Protein AF-A0A4V1SKI0-F1 (afdb_monomer)

Foldseek 3Di:
DWDWDDDPFWIWIDDPNDTDDIDTQVVQADPPPPRDRPSPDDDDDDDDDDDDDDVNHDCPPPDDDDDDDDPDDDDDDDD

pLDDT: mean 95.44, std 2.94, range [86.44, 98.75]

Radius of gyration: 16.75 Å; Cα contacts (8 Å, |Δi|>4): 70; chains: 1; bounding box: 41×27×44 Å

Structure (mmCIF, N/CA/C/O backbone):
data_AF-A0A4V1SKI0-F1
#
_entry.id   AF-A0A4V1SKI0-F1
#
loop_
_atom_site.group_PDB
_atom_site.id
_atom_site.type_symbol
_atom_site.label_atom_id
_atom_site.label_alt_id
_atom_site.label_comp_id
_atom_site.label_asym_id
_atom_site.label_entity_id
_atom_site.label_seq_id
_atom_site.pdbx_PDB_ins_code
_atom_site.Cartn_x
_atom_site.Cartn_y
_atom_site.Cartn_z
_atom_site.occupancy
_atom_site.B_iso_or_equiv
_atom_site.auth_seq_id
_atom_site.auth_comp_id
_atom_site.auth_asym_id
_atom_site.auth_atom_id
_atom_site.pdbx_PDB_model_num
ATOM 1 N N . VAL A 1 1 ? -6.666 -10.228 -6.491 1.00 96.56 1 VAL A N 1
ATOM 2 C CA . VAL A 1 1 ? -7.428 -9.162 -5.799 1.00 96.56 1 VAL A CA 1
ATOM 3 C C . VAL A 1 1 ? -6.696 -8.775 -4.532 1.00 96.56 1 VAL A C 1
ATOM 5 O O . VAL A 1 1 ? -6.515 -9.617 -3.663 1.00 96.56 1 VAL A O 1
ATOM 8 N N . TRP A 1 2 ? -6.274 -7.517 -4.430 1.00 98.38 2 TRP A N 1
ATOM 9 C CA . TRP A 1 2 ? -5.744 -6.965 -3.183 1.00 98.38 2 TRP A CA 1
ATOM 10 C C . TRP A 1 2 ? -6.900 -6.482 -2.306 1.00 98.38 2 TRP A C 1
ATOM 12 O O . TRP A 1 2 ? -7.809 -5.813 -2.803 1.00 98.38 2 TRP A O 1
ATOM 22 N N . ARG A 1 3 ? -6.879 -6.823 -1.015 1.00 98.25 3 ARG A N 1
ATOM 23 C CA . ARG A 1 3 ? -7.875 -6.368 -0.033 1.00 98.25 3 ARG A CA 1
ATOM 24 C C . ARG A 1 3 ? -7.190 -5.960 1.265 1.00 98.25 3 ARG A C 1
ATOM 26 O O . ARG A 1 3 ? -6.286 -6.643 1.735 1.00 98.25 3 ARG A O 1
ATOM 33 N N . MET A 1 4 ? -7.673 -4.876 1.858 1.00 98.19 4 MET A N 1
ATOM 34 C CA . MET A 1 4 ? -7.372 -4.498 3.232 1.00 98.19 4 MET A CA 1
ATOM 35 C C . MET A 1 4 ? -8.662 -4.574 4.043 1.00 98.19 4 MET A C 1
ATOM 37 O O . MET A 1 4 ? -9.609 -3.847 3.746 1.00 98.19 4 MET A O 1
ATOM 41 N N . ASP A 1 5 ? -8.675 -5.419 5.070 1.00 98.12 5 ASP A N 1
ATOM 42 C CA . ASP A 1 5 ? -9.703 -5.379 6.105 1.00 98.12 5 ASP A CA 1
ATOM 43 C C . ASP A 1 5 ? -9.153 -4.543 7.259 1.00 98.12 5 ASP A C 1
ATOM 45 O O . ASP A 1 5 ? -8.162 -4.915 7.889 1.00 98.12 5 ASP A O 1
ATOM 49 N N . TRP A 1 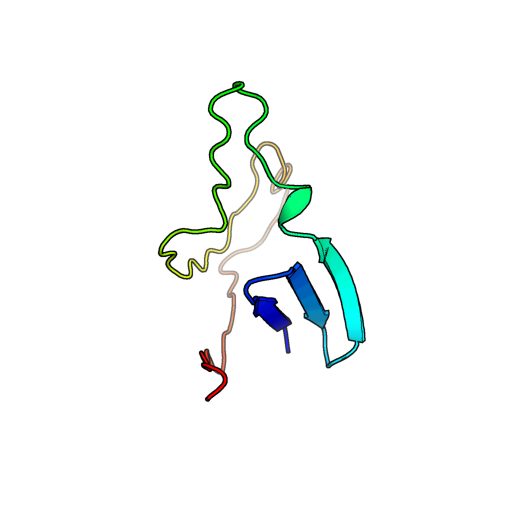6 ? -9.772 -3.392 7.501 1.00 97.75 6 TRP A N 1
ATOM 50 C CA . TRP A 1 6 ? -9.370 -2.457 8.545 1.00 97.75 6 TRP A CA 1
ATOM 51 C C . TRP A 1 6 ? -10.568 -2.141 9.440 1.00 97.75 6 TRP A C 1
ATOM 53 O O . TRP A 1 6 ? -11.598 -1.656 8.968 1.00 97.75 6 TRP A O 1
ATOM 63 N N . ASP A 1 7 ? -10.430 -2.445 10.731 1.00 96.88 7 ASP A N 1
ATOM 64 C CA . ASP A 1 7 ? -11.426 -2.174 11.768 1.00 96.88 7 ASP A CA 1
ATOM 65 C C . ASP A 1 7 ? -10.802 -1.485 12.998 1.00 96.88 7 ASP A C 1
ATOM 67 O O . ASP A 1 7 ? -9.690 -0.960 12.936 1.00 96.88 7 ASP A O 1
ATOM 71 N N . SER A 1 8 ? -11.534 -1.421 14.117 1.00 95.69 8 SER A N 1
ATOM 72 C CA . SER A 1 8 ? -11.067 -0.757 15.341 1.00 95.69 8 SER A CA 1
ATOM 73 C C . SER A 1 8 ? -9.886 -1.452 16.024 1.00 95.69 8 SER A C 1
ATOM 75 O O . SER A 1 8 ? -9.235 -0.816 16.864 1.00 95.69 8 SER A O 1
ATOM 77 N N . GLU A 1 9 ? -9.610 -2.709 15.671 1.00 97.06 9 GLU A N 1
ATOM 78 C CA . GLU A 1 9 ? -8.659 -3.586 16.349 1.00 97.06 9 GLU A CA 1
ATOM 79 C C . GLU A 1 9 ? -7.396 -3.827 15.522 1.00 97.06 9 GLU A C 1
ATOM 81 O O . GLU A 1 9 ? -6.303 -3.872 16.089 1.00 97.06 9 GLU A O 1
ATOM 86 N N . ALA A 1 10 ? -7.511 -3.991 14.200 1.00 98.06 10 ALA A N 1
ATOM 87 C CA . ALA A 1 10 ? -6.371 -4.333 13.350 1.00 98.06 10 ALA A CA 1
ATOM 88 C C . ALA A 1 10 ? -6.517 -3.881 11.888 1.00 98.06 10 ALA A C 1
ATOM 90 O O . ALA A 1 10 ? -7.610 -3.619 11.386 1.00 98.06 10 ALA A O 1
ATOM 91 N N . ILE A 1 11 ? -5.383 -3.884 11.184 1.00 98.19 11 ILE A N 1
ATOM 92 C CA . ILE A 1 11 ? -5.302 -3.857 9.720 1.00 98.19 11 ILE A CA 1
ATOM 93 C C . ILE A 1 11 ? -4.821 -5.232 9.253 1.00 98.19 11 ILE A C 1
ATOM 95 O O . ILE A 1 11 ? -3.803 -5.731 9.731 1.00 98.19 11 ILE A O 1
ATOM 99 N N . SER A 1 12 ? -5.550 -5.851 8.327 1.00 98.56 12 SER A N 1
ATOM 100 C CA . SER A 1 12 ? -5.223 -7.153 7.734 1.00 98.56 12 SER A CA 1
ATOM 101 C C . SER A 1 12 ? -5.152 -7.029 6.211 1.00 98.56 12 SER A C 1
ATOM 103 O O . SER A 1 12 ? -6.117 -6.595 5.583 1.00 98.56 12 SER A O 1
ATOM 105 N N . LEU A 1 13 ? -4.020 -7.402 5.615 1.00 98.50 13 LEU A N 1
ATOM 106 C CA . LEU A 1 13 ? -3.766 -7.311 4.175 1.00 98.50 13 LEU A CA 1
ATOM 107 C C . LEU A 1 13 ? -3.828 -8.692 3.526 1.00 98.50 13 LEU A C 1
ATOM 109 O O . LEU A 1 13 ? -3.198 -9.638 4.006 1.00 98.50 13 LEU A O 1
ATOM 113 N N . TYR A 1 14 ? -4.548 -8.777 2.410 1.00 98.75 14 TYR A N 1
ATOM 114 C CA . TYR A 1 14 ? -4.792 -10.013 1.679 1.00 98.75 14 TYR A CA 1
ATOM 115 C C . TYR A 1 14 ? -4.462 -9.878 0.195 1.00 98.75 14 TYR A C 1
ATOM 117 O O . TYR A 1 14 ? -4.687 -8.825 -0.413 1.00 98.75 14 TYR A O 1
ATOM 125 N N . VAL A 1 15 ? -4.033 -10.994 -0.394 1.00 98.56 15 VAL A N 1
ATOM 126 C CA . VAL A 1 15 ? -3.980 -11.208 -1.845 1.00 98.56 15 VAL A CA 1
ATOM 127 C C . VAL A 1 15 ? -4.763 -12.470 -2.159 1.00 98.56 15 VAL A C 1
ATOM 129 O O . VAL A 1 15 ? -4.435 -13.529 -1.642 1.00 98.56 15 VAL A O 1
ATOM 132 N N . ASP A 1 16 ? -5.807 -12.350 -2.978 1.00 98.19 16 ASP A N 1
ATOM 133 C CA . ASP A 1 16 ? -6.661 -13.482 -3.378 1.00 98.19 16 ASP A CA 1
ATOM 134 C C . ASP A 1 16 ? -7.170 -14.286 -2.168 1.00 98.19 16 ASP A C 1
ATOM 136 O O . ASP A 1 16 ? -7.051 -15.505 -2.101 1.00 98.19 16 ASP A O 1
ATOM 140 N N . ASP A 1 17 ? -7.695 -13.556 -1.177 1.00 97.81 17 ASP A N 1
ATOM 141 C CA . ASP A 1 17 ? -8.189 -14.062 0.113 1.00 97.81 17 ASP A CA 1
ATOM 142 C C . ASP A 1 17 ? -7.139 -14.719 1.030 1.00 97.81 17 ASP A C 1
ATOM 144 O O . ASP A 1 17 ? -7.455 -15.070 2.169 1.00 97.81 17 ASP A O 1
ATOM 148 N N . LEU A 1 18 ? -5.871 -14.795 0.615 1.00 98.50 18 LEU A N 1
ATOM 149 C CA . LEU A 1 18 ? -4.771 -15.228 1.471 1.00 98.50 18 LEU A CA 1
ATOM 150 C C . LEU A 1 18 ? -4.301 -14.078 2.366 1.00 98.50 18 LEU A C 1
ATOM 152 O O . LEU A 1 18 ? -3.858 -13.042 1.869 1.00 98.50 18 LEU A O 1
ATOM 156 N N . LEU A 1 19 ? -4.363 -14.272 3.687 1.00 98.50 19 LEU A N 1
ATOM 157 C CA . LEU A 1 19 ? -3.825 -13.321 4.661 1.00 98.50 19 LEU A CA 1
ATOM 158 C C . LEU A 1 19 ? -2.295 -13.287 4.564 1.00 98.50 19 LEU A C 1
ATOM 160 O O . LEU A 1 19 ? -1.643 -14.298 4.815 1.00 98.50 19 LEU A O 1
ATOM 164 N N . LEU A 1 20 ? -1.732 -12.120 4.247 1.00 98.38 20 LEU A N 1
ATOM 165 C CA . LEU A 1 20 ? -0.282 -11.920 4.160 1.00 98.38 20 LEU A CA 1
ATOM 166 C C . LEU A 1 20 ? 0.289 -11.229 5.396 1.00 98.38 20 LEU A C 1
ATOM 168 O O . LEU A 1 20 ? 1.364 -11.588 5.866 1.00 98.38 20 LEU A O 1
ATOM 172 N N . ASN A 1 21 ? -0.424 -10.229 5.914 1.00 98.00 21 ASN A N 1
ATOM 173 C CA . ASN A 1 21 ? 0.004 -9.469 7.081 1.00 98.00 21 ASN A CA 1
ATOM 174 C C . ASN A 1 21 ? -1.200 -9.067 7.931 1.00 98.00 21 ASN A C 1
ATOM 176 O O . ASN A 1 21 ? -2.255 -8.722 7.398 1.00 98.00 21 ASN A O 1
ATOM 180 N N . LYS A 1 22 ? -1.022 -9.068 9.252 1.00 98.00 22 LYS A N 1
ATOM 181 C CA . LYS A 1 22 ? -1.994 -8.550 10.209 1.00 98.00 22 LYS A CA 1
ATOM 182 C C . LYS A 1 22 ? -1.271 -7.780 11.299 1.00 98.00 22 LYS A C 1
ATOM 184 O O . LYS A 1 22 ? -0.411 -8.336 11.977 1.00 98.00 22 LYS A O 1
ATOM 189 N N . THR A 1 23 ? -1.675 -6.534 11.510 1.00 97.62 23 THR A N 1
ATOM 190 C CA . THR A 1 23 ? -1.065 -5.661 12.512 1.00 97.62 23 THR A CA 1
ATOM 191 C C . THR A 1 23 ? -2.135 -5.096 13.451 1.00 97.62 23 THR A C 1
ATOM 193 O O . THR A 1 23 ? -3.070 -4.443 12.976 1.00 97.62 23 THR A O 1
ATOM 196 N N . PRO A 1 24 ? -2.041 -5.354 14.770 1.00 97.44 24 PRO A N 1
ATOM 197 C CA . PRO A 1 24 ? -2.922 -4.753 15.769 1.00 97.44 24 PRO A CA 1
ATOM 198 C C . PRO A 1 24 ? -2.758 -3.231 15.835 1.00 97.44 24 PRO A C 1
ATOM 200 O O . PRO A 1 24 ? -1.639 -2.725 15.881 1.00 97.44 24 PRO A O 1
ATOM 203 N N . LEU A 1 25 ? -3.863 -2.486 15.905 1.00 95.56 25 LEU A N 1
ATOM 204 C CA . LEU A 1 25 ? -3.808 -1.025 15.977 1.00 95.56 25 LEU A CA 1
ATOM 205 C C . LEU A 1 25 ? -3.187 -0.526 17.285 1.00 95.56 25 LEU A C 1
ATOM 207 O O . LEU A 1 25 ? -2.578 0.534 17.289 1.00 95.56 25 LEU A O 1
ATOM 211 N N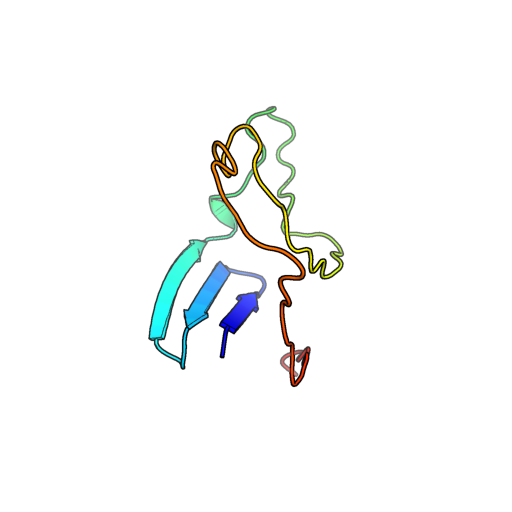 . ASN A 1 26 ? -3.281 -1.273 18.386 1.00 93.50 26 ASN A N 1
ATOM 212 C CA . ASN A 1 26 ? -2.644 -0.899 19.657 1.00 93.50 26 ASN A CA 1
ATOM 213 C C . ASN A 1 26 ? -1.101 -0.962 19.637 1.00 93.50 26 ASN A C 1
ATOM 215 O O . ASN A 1 26 ? -0.479 -0.679 20.653 1.00 93.50 26 ASN A O 1
ATOM 219 N N . GLN A 1 27 ? -0.493 -1.341 18.508 1.00 91.62 27 GLN A N 1
ATOM 220 C CA . GLN A 1 27 ? 0.957 -1.349 18.290 1.00 91.62 27 GLN A CA 1
ATOM 221 C C . GLN A 1 27 ? 1.408 -0.287 17.273 1.00 91.62 27 GLN A C 1
ATOM 223 O O . GLN A 1 27 ? 2.580 -0.246 16.916 1.00 91.62 27 GLN A O 1
ATOM 228 N N . LEU A 1 28 ? 0.488 0.545 16.774 1.00 90.62 28 LEU A N 1
ATOM 229 C CA . LEU A 1 28 ? 0.734 1.511 15.700 1.00 90.62 28 LEU A CA 1
ATOM 230 C C . LEU A 1 28 ? 0.600 2.949 16.206 1.00 90.62 28 LEU A C 1
ATOM 232 O O . LEU A 1 28 ? -0.222 3.716 15.711 1.00 90.62 28 LEU A O 1
ATOM 236 N N . GLU A 1 29 ? 1.371 3.302 17.227 1.00 91.31 29 GLU A N 1
ATOM 237 C CA . GLU A 1 29 ? 1.500 4.685 17.694 1.00 91.31 29 GLU A CA 1
ATOM 238 C C . GLU A 1 29 ? 2.711 5.346 17.033 1.00 91.31 29 GLU A C 1
ATOM 240 O O . GLU A 1 29 ? 3.700 4.681 16.725 1.00 91.31 29 GLU A O 1
ATOM 245 N N . ASN A 1 30 ? 2.638 6.657 16.799 1.00 88.75 30 ASN A N 1
ATOM 246 C CA . ASN A 1 30 ? 3.800 7.398 16.327 1.00 88.75 30 ASN A CA 1
ATOM 247 C C . ASN A 1 30 ? 4.917 7.369 17.382 1.00 88.75 30 ASN A C 1
ATOM 249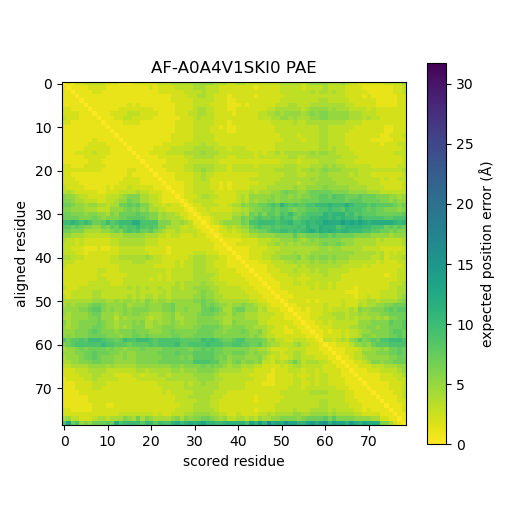 O O . ASN A 1 30 ? 4.696 7.682 18.553 1.00 88.75 30 ASN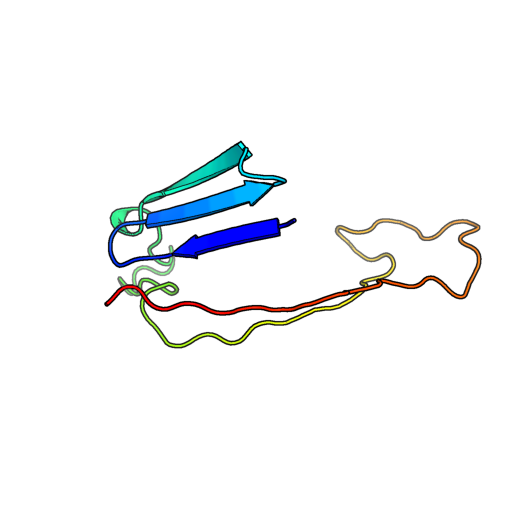 A O 1
ATOM 253 N N . GLU A 1 31 ? 6.144 7.086 16.946 1.00 87.94 31 GLU A N 1
ATOM 254 C CA . GLU A 1 31 ? 7.334 7.071 17.813 1.00 87.94 31 GLU A CA 1
ATOM 255 C C . GLU A 1 31 ? 7.752 8.470 18.312 1.00 87.94 31 GLU A C 1
ATOM 257 O O . GLU A 1 31 ? 8.687 8.604 19.097 1.00 87.94 31 GLU A O 1
ATOM 262 N N . ASP A 1 32 ? 7.049 9.526 17.895 1.00 90.81 32 ASP A N 1
ATOM 263 C CA . ASP A 1 32 ? 7.285 10.913 18.311 1.00 90.81 32 ASP A CA 1
ATOM 264 C C . ASP A 1 32 ? 6.791 11.234 19.737 1.00 90.81 32 ASP A C 1
ATOM 266 O O . ASP A 1 32 ? 6.939 12.363 20.207 1.00 90.81 32 ASP A O 1
ATOM 270 N N . GLY A 1 33 ? 6.203 10.254 20.433 1.00 87.12 33 GLY A N 1
ATOM 271 C CA . GLY A 1 33 ? 5.710 10.393 21.805 1.00 87.12 33 GLY A CA 1
ATOM 272 C C . GLY A 1 33 ? 4.381 11.144 21.930 1.00 87.12 33 GLY A C 1
ATOM 273 O O . GLY A 1 33 ? 3.937 11.411 23.045 1.00 87.12 33 GLY A O 1
ATOM 274 N N . SER A 1 34 ? 3.721 11.471 20.816 1.00 91.62 34 SER A N 1
ATOM 275 C CA . SER A 1 34 ? 2.417 12.151 20.815 1.00 91.62 34 SER A CA 1
ATOM 276 C C . SER A 1 34 ? 1.262 11.276 21.315 1.00 91.62 34 SER A C 1
ATOM 278 O O . SER A 1 34 ? 0.200 11.802 21.652 1.00 91.62 34 SER A O 1
ATOM 280 N N . GLY A 1 35 ? 1.434 9.948 21.317 1.00 87.88 35 GLY A N 1
ATOM 281 C CA . GLY A 1 35 ? 0.353 8.987 21.561 1.00 87.88 35 GLY A CA 1
ATOM 282 C C . GLY A 1 35 ? -0.701 8.971 20.446 1.00 87.88 35 GLY A C 1
ATOM 283 O O . GLY A 1 35 ? -1.781 8.403 20.611 1.00 87.88 35 GLY A O 1
ATOM 284 N N . VAL A 1 36 ? -0.425 9.618 19.308 1.00 92.50 36 VAL A N 1
ATOM 285 C CA . VAL A 1 36 ? -1.324 9.603 18.156 1.00 92.50 36 VAL A CA 1
ATOM 286 C C . VAL A 1 36 ? -1.169 8.276 17.429 1.00 92.50 36 VAL A C 1
ATOM 288 O O . VAL A 1 36 ? -0.082 7.905 16.989 1.00 92.50 36 VAL A O 1
ATOM 291 N N . ASN A 1 37 ? -2.293 7.588 17.249 1.00 94.31 37 ASN A N 1
ATOM 292 C CA . ASN A 1 37 ? -2.394 6.473 16.325 1.00 94.31 37 ASN A CA 1
ATOM 293 C C . ASN A 1 37 ? -2.832 7.008 14.951 1.00 94.31 37 ASN A C 1
ATOM 295 O O . ASN A 1 37 ? -4.005 7.373 14.789 1.00 94.31 37 ASN A O 1
ATOM 299 N N . PRO A 1 38 ? -1.934 7.065 13.951 1.00 92.62 38 PRO A N 1
ATOM 300 C CA . PRO A 1 38 ? -2.255 7.639 12.654 1.00 92.62 38 PRO A CA 1
ATOM 301 C C . PRO A 1 38 ? -3.325 6.839 11.911 1.00 92.62 38 PRO A C 1
ATOM 303 O O . PRO A 1 38 ? -3.957 7.399 11.026 1.00 92.62 38 PRO A O 1
ATOM 306 N N . PHE A 1 39 ? -3.606 5.595 12.304 1.00 95.56 39 PHE A N 1
ATOM 307 C CA . PHE A 1 39 ? -4.636 4.728 11.731 1.00 95.56 39 PHE A CA 1
ATOM 308 C C . PHE A 1 39 ? -5.963 4.784 12.507 1.00 95.56 39 PHE A C 1
ATOM 310 O O . PHE A 1 39 ? -6.763 3.852 12.461 1.00 95.56 39 PHE A O 1
ATOM 317 N N . ARG A 1 40 ? -6.233 5.877 13.232 1.00 94.75 40 ARG A N 1
ATOM 318 C CA . ARG A 1 40 ? -7.544 6.172 13.849 1.00 94.75 40 ARG A CA 1
ATOM 319 C C . ARG A 1 40 ? -8.142 7.495 13.361 1.00 94.75 40 ARG A C 1
ATOM 321 O O . ARG A 1 40 ? -8.825 8.197 14.099 1.00 94.75 40 ARG A O 1
ATOM 328 N N . GLN A 1 41 ? -7.905 7.828 12.096 1.00 92.75 41 GLN A N 1
ATOM 329 C CA . GLN A 1 41 ? -8.434 9.024 11.433 1.00 92.75 41 GLN A CA 1
ATOM 330 C C . GLN A 1 41 ? -8.961 8.704 10.027 1.00 92.75 41 GLN A C 1
ATOM 332 O O . GLN A 1 41 ? -8.834 7.582 9.533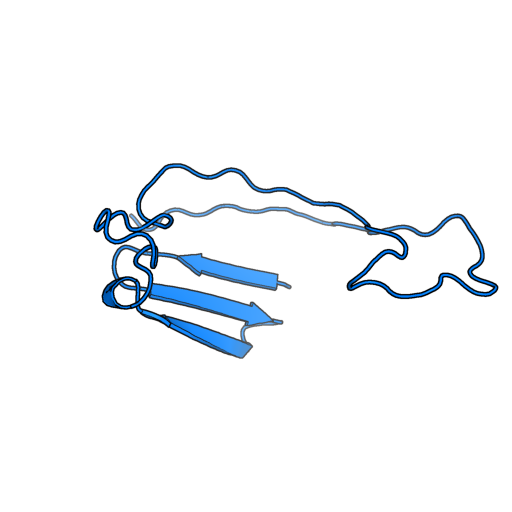 1.00 92.75 41 GLN A O 1
ATOM 337 N N . ARG A 1 42 ? -9.555 9.695 9.356 1.00 95.00 42 ARG A N 1
ATOM 338 C CA . ARG A 1 42 ? -10.025 9.542 7.971 1.00 95.00 42 ARG A CA 1
ATOM 339 C C . ARG A 1 42 ? -8.845 9.450 7.007 1.00 95.00 42 ARG A C 1
ATOM 341 O O . ARG A 1 42 ? -7.919 10.246 7.098 1.00 95.00 42 ARG A O 1
ATOM 348 N N . HIS A 1 43 ? -8.930 8.519 6.064 1.00 96.19 43 HIS A N 1
ATOM 349 C CA . HIS A 1 43 ? -7.932 8.308 5.017 1.00 96.19 43 HIS A CA 1
ATOM 350 C C . HIS A 1 43 ? -8.578 8.381 3.634 1.00 96.19 43 HIS A C 1
ATOM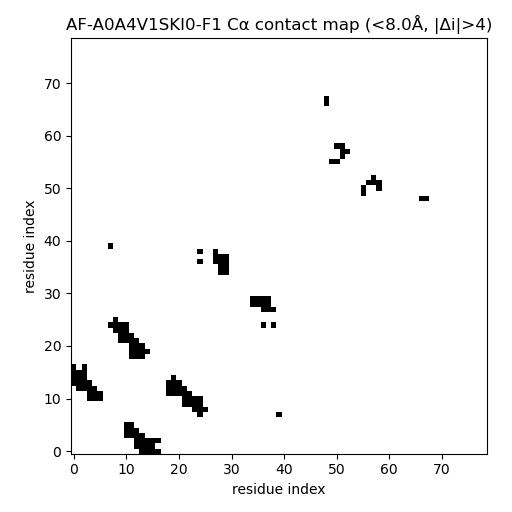 352 O O . HIS A 1 43 ? -9.800 8.305 3.494 1.00 96.19 43 HIS A O 1
ATOM 358 N N . TYR A 1 44 ? -7.736 8.510 2.616 1.00 96.50 44 TYR A N 1
ATOM 359 C CA . TYR A 1 44 ? -8.098 8.379 1.212 1.00 96.50 44 TYR A CA 1
ATOM 360 C C . TYR A 1 44 ? -7.275 7.251 0.585 1.00 96.50 44 TYR A C 1
ATOM 362 O O . TYR A 1 44 ? -6.259 6.833 1.139 1.00 96.50 44 TYR A O 1
ATOM 370 N N . ILE A 1 45 ? -7.724 6.748 -0.562 1.00 96.38 45 ILE A N 1
ATOM 371 C CA . ILE A 1 45 ? -6.990 5.746 -1.337 1.00 96.38 45 ILE A CA 1
ATOM 372 C C . ILE A 1 45 ? -6.200 6.475 -2.422 1.00 96.38 45 ILE A C 1
ATOM 374 O O . ILE A 1 45 ? -6.755 7.322 -3.124 1.00 96.38 45 ILE A O 1
ATOM 378 N N . LEU A 1 46 ? -4.921 6.132 -2.557 1.00 97.06 46 LEU A N 1
ATOM 379 C CA . LEU A 1 46 ? -4.038 6.616 -3.611 1.00 97.06 46 LEU A CA 1
ATOM 380 C C . LEU A 1 46 ? -3.548 5.426 -4.436 1.00 97.06 46 LEU A C 1
ATOM 382 O O . LEU A 1 46 ? -3.171 4.400 -3.876 1.00 97.06 46 LEU A O 1
ATOM 386 N N . PHE A 1 47 ? -3.546 5.587 -5.755 1.00 96.44 47 PHE A N 1
ATOM 387 C CA . PHE A 1 47 ? -2.916 4.662 -6.687 1.00 96.44 47 PHE A CA 1
ATOM 388 C C . PHE A 1 47 ? -1.941 5.446 -7.553 1.00 96.44 47 PHE A C 1
ATOM 390 O O . PHE A 1 47 ? -2.319 6.446 -8.165 1.00 96.44 47 PHE A O 1
ATOM 397 N N . ASP A 1 48 ? -0.709 4.968 -7.628 1.00 96.00 48 ASP A N 1
ATOM 398 C CA . ASP A 1 48 ? 0.328 5.509 -8.488 1.00 96.00 48 ASP A CA 1
ATOM 399 C C . ASP A 1 48 ? 1.171 4.371 -9.077 1.00 96.00 48 ASP A C 1
ATOM 401 O O . ASP A 1 48 ? 1.137 3.234 -8.606 1.00 96.00 48 ASP A O 1
ATOM 405 N N . LEU A 1 49 ? 1.894 4.680 -10.150 1.00 95.44 49 LEU A N 1
ATOM 406 C CA . LEU A 1 49 ? 2.911 3.809 -10.724 1.00 95.44 49 LEU A CA 1
ATOM 407 C C . LEU A 1 49 ? 4.243 4.552 -10.644 1.00 95.44 49 LEU A C 1
ATOM 409 O O . LEU A 1 49 ? 4.670 5.188 -11.610 1.00 95.44 49 LEU A O 1
ATOM 413 N N . ALA A 1 50 ? 4.861 4.527 -9.463 1.00 94.44 50 ALA A N 1
ATOM 414 C CA . ALA A 1 50 ? 6.202 5.059 -9.272 1.00 94.44 50 ALA A CA 1
ATOM 415 C C . ALA A 1 50 ? 7.213 4.336 -10.179 1.00 94.44 50 ALA A C 1
ATOM 417 O O . ALA A 1 50 ? 7.186 3.114 -10.328 1.00 94.44 50 ALA A O 1
ATOM 418 N N . MET A 1 51 ? 8.126 5.105 -10.774 1.00 93.19 51 MET A N 1
ATOM 419 C CA . MET A 1 51 ? 9.158 4.621 -11.692 1.00 93.19 51 MET A CA 1
ATOM 420 C C . MET A 1 51 ? 10.528 5.075 -11.180 1.00 93.19 51 MET A C 1
ATOM 422 O O . MET A 1 51 ? 10.847 6.263 -11.219 1.00 93.19 51 MET A O 1
ATOM 426 N N . GLY A 1 52 ? 11.333 4.123 -10.712 1.00 94.56 52 GLY A N 1
ATOM 427 C CA . GLY A 1 52 ? 12.668 4.357 -10.164 1.00 94.56 52 GLY A CA 1
ATOM 428 C C . GLY A 1 52 ? 12.671 4.936 -8.741 1.00 94.56 52 GLY A C 1
ATOM 429 O O . GLY A 1 52 ? 11.732 4.742 -7.970 1.00 94.56 52 GLY A O 1
ATOM 430 N N . GLY A 1 53 ? 13.740 5.648 -8.374 1.00 95.19 53 GLY A N 1
ATOM 431 C CA . GLY A 1 53 ? 13.886 6.317 -7.073 1.00 95.19 53 GLY A CA 1
ATOM 432 C C . GLY A 1 53 ? 14.580 5.463 -6.008 1.00 95.19 53 GLY A C 1
ATOM 433 O O . GLY A 1 53 ? 15.079 4.380 -6.293 1.00 95.19 53 GLY A O 1
ATOM 434 N N . LEU A 1 54 ? 14.619 5.954 -4.761 1.00 96.44 54 LEU A N 1
ATOM 435 C CA . LEU A 1 54 ? 15.404 5.324 -3.687 1.00 96.44 54 LEU A CA 1
ATOM 436 C C . LEU A 1 54 ? 14.991 3.867 -3.418 1.00 96.44 54 LEU A C 1
ATOM 438 O O . LEU A 1 54 ? 15.853 3.009 -3.268 1.00 96.44 54 LEU A O 1
ATOM 442 N N . ASN A 1 55 ? 13.682 3.596 -3.398 1.00 94.88 55 ASN A N 1
ATOM 443 C CA . ASN A 1 55 ? 13.139 2.249 -3.182 1.00 94.88 55 ASN A CA 1
ATOM 444 C C . ASN A 1 55 ? 12.819 1.505 -4.490 1.00 94.88 55 ASN A C 1
ATOM 446 O O . ASN A 1 55 ? 12.742 0.282 -4.480 1.00 94.88 55 ASN A O 1
ATOM 450 N N . GLY A 1 56 ? 12.608 2.222 -5.602 1.00 91.94 56 GLY A N 1
ATOM 451 C CA . GLY A 1 56 ? 12.284 1.619 -6.901 1.00 91.94 56 GLY A CA 1
ATOM 452 C C . GLY A 1 56 ? 13.505 1.252 -7.751 1.00 91.94 56 GLY A C 1
ATOM 453 O O . GLY A 1 56 ? 13.370 0.476 -8.691 1.00 91.94 56 GLY A O 1
ATOM 454 N N . GLY A 1 57 ? 14.688 1.777 -7.420 1.00 95.00 57 GLY A N 1
ATOM 455 C CA . GLY A 1 57 ? 15.948 1.486 -8.104 1.00 95.00 57 GLY A CA 1
ATOM 456 C C . GLY A 1 57 ? 16.175 2.286 -9.391 1.00 95.00 57 GLY A C 1
ATOM 457 O O . GLY A 1 57 ? 15.484 3.264 -9.680 1.00 95.00 57 GLY A O 1
ATOM 458 N N . ASP A 1 58 ? 17.192 1.878 -10.153 1.00 95.44 58 ASP A N 1
ATOM 459 C CA . ASP A 1 58 ? 17.472 2.428 -11.483 1.00 95.44 58 ASP A CA 1
ATOM 460 C C . ASP A 1 58 ? 16.504 1.834 -12.519 1.00 95.44 58 ASP A C 1
ATOM 462 O O . ASP A 1 58 ? 16.185 0.643 -12.496 1.00 95.44 58 ASP A O 1
ATOM 466 N N . LEU A 1 59 ? 16.057 2.668 -13.455 1.00 94.06 59 LEU A N 1
ATOM 467 C CA . LEU A 1 59 ? 15.196 2.265 -14.558 1.00 94.06 59 LEU A CA 1
ATOM 468 C C . LEU A 1 59 ? 15.947 1.488 -15.645 1.00 94.06 59 LEU A C 1
ATOM 470 O O . LEU A 1 59 ? 15.291 0.796 -16.424 1.00 94.06 59 LEU A O 1
ATOM 474 N N . ASN A 1 60 ? 17.282 1.551 -15.702 1.00 94.56 60 ASN A N 1
ATOM 475 C CA . ASN A 1 60 ? 18.087 0.880 -16.729 1.00 94.56 60 ASN A CA 1
ATOM 476 C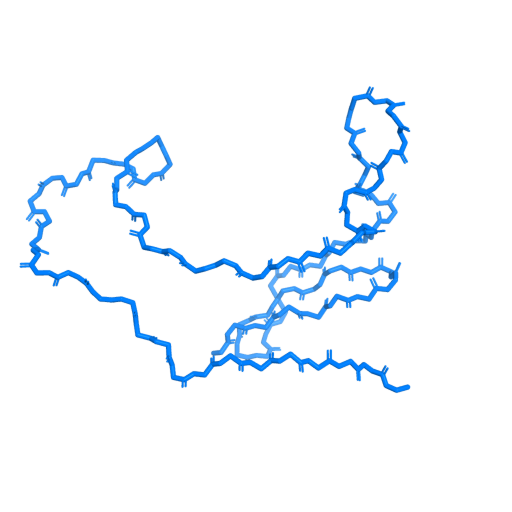 C . ASN A 1 60 ? 17.485 1.096 -18.141 1.00 94.56 60 ASN A C 1
ATOM 478 O O . ASN A 1 60 ? 17.179 2.220 -18.533 1.00 94.56 60 ASN A O 1
ATOM 482 N N . ASP A 1 61 ? 17.232 0.014 -18.884 1.00 94.50 61 ASP A N 1
ATOM 483 C CA . ASP A 1 61 ? 16.675 0.043 -20.241 1.00 94.50 61 ASP A CA 1
ATOM 484 C C . ASP A 1 61 ? 15.139 -0.051 -20.303 1.00 94.50 61 ASP A C 1
ATOM 486 O O . ASP A 1 61 ? 14.594 -0.422 -21.353 1.00 94.50 61 ASP A O 1
ATOM 490 N N . THR A 1 62 ? 14.431 0.268 -19.208 1.00 95.31 62 THR A N 1
ATOM 491 C CA . THR A 1 62 ? 12.961 0.168 -19.120 1.00 95.31 62 THR A CA 1
ATOM 492 C C . THR A 1 62 ? 12.287 0.824 -20.324 1.00 95.31 62 THR A C 1
ATOM 494 O O . THR A 1 62 ? 12.532 1.986 -20.655 1.00 95.31 62 THR A O 1
ATOM 497 N N . LYS A 1 63 ? 11.422 0.062 -21.004 1.00 95.31 63 LYS A N 1
ATOM 498 C CA . LYS A 1 63 ? 10.681 0.524 -22.182 1.00 95.31 63 LYS A CA 1
ATOM 499 C C . LYS A 1 63 ? 9.319 1.058 -21.771 1.00 95.31 63 LYS A C 1
ATOM 501 O O . LYS A 1 63 ? 8.683 0.527 -20.869 1.00 95.31 63 LYS A O 1
ATOM 506 N N . PHE A 1 64 ? 8.885 2.110 -22.450 1.00 94.62 64 PHE A N 1
ATOM 507 C CA . PHE A 1 64 ? 7.654 2.839 -22.158 1.00 94.62 64 PHE A CA 1
ATOM 508 C C . PHE A 1 64 ? 6.720 2.838 -23.377 1.00 94.62 64 PHE A C 1
ATOM 510 O O . PHE A 1 64 ? 7.217 2.779 -24.505 1.00 94.62 64 PHE A O 1
ATOM 517 N N . PRO A 1 65 ? 5.388 2.956 -23.179 1.00 94.44 65 PRO A N 1
ATOM 518 C CA . PRO A 1 65 ? 4.693 3.190 -21.905 1.00 94.44 65 PRO A CA 1
ATOM 519 C C . PRO A 1 65 ? 4.422 1.911 -21.096 1.00 94.44 65 PRO A C 1
ATOM 521 O O . PRO A 1 65 ? 4.134 0.863 -21.666 1.00 94.44 65 PRO A O 1
ATOM 524 N N . ASN A 1 66 ? 4.427 2.036 -19.766 1.00 94.56 66 ASN A N 1
ATOM 525 C CA . ASN A 1 66 ? 3.946 1.006 -18.838 1.00 94.56 66 ASN A CA 1
ATOM 526 C C . ASN A 1 66 ? 2.571 1.401 -18.297 1.00 94.56 66 ASN A C 1
ATOM 528 O O . ASN A 1 66 ? 2.240 2.587 -18.233 1.00 94.56 66 ASN A O 1
ATOM 532 N N . ARG A 1 67 ? 1.757 0.408 -17.936 1.00 96.38 67 ARG A N 1
ATOM 533 C CA . ARG A 1 67 ? 0.379 0.614 -17.483 1.00 96.38 67 ARG A CA 1
ATOM 534 C C . ARG A 1 67 ? 0.127 -0.183 -16.212 1.00 96.38 67 ARG A C 1
ATOM 536 O O . ARG A 1 67 ? 0.507 -1.345 -16.129 1.00 96.38 67 ARG A O 1
ATOM 543 N N . MET A 1 68 ? -0.544 0.452 -15.257 1.00 96.75 68 MET A N 1
ATOM 544 C CA . MET A 1 68 ? -1.204 -0.221 -14.145 1.00 96.75 68 MET A CA 1
ATOM 545 C C . MET A 1 68 ? -2.699 -0.237 -14.456 1.00 96.75 68 MET A C 1
ATOM 547 O O . MET A 1 68 ? -3.321 0.819 -14.562 1.00 96.75 68 MET A O 1
ATOM 551 N N . GLU A 1 69 ? -3.255 -1.426 -14.652 1.00 97.50 69 GLU A N 1
ATOM 552 C CA . GLU A 1 69 ? -4.656 -1.608 -15.026 1.00 97.50 69 GLU A CA 1
ATOM 553 C C . GLU A 1 69 ? -5.462 -2.035 -13.798 1.00 97.50 69 GLU A C 1
ATOM 555 O O . GLU A 1 69 ? -5.139 -3.022 -13.138 1.00 97.50 69 GLU A O 1
ATOM 560 N N . ILE A 1 70 ? -6.501 -1.263 -13.470 1.00 97.88 70 ILE A N 1
ATOM 561 C CA . ILE A 1 70 ? -7.367 -1.492 -12.311 1.00 97.88 70 ILE A CA 1
ATOM 562 C C . ILE A 1 70 ? -8.782 -1.706 -12.832 1.00 97.88 70 ILE A C 1
ATOM 564 O O . ILE A 1 70 ? -9.415 -0.767 -13.307 1.00 97.88 70 ILE A O 1
ATOM 568 N N . ASP A 1 71 ? -9.275 -2.937 -12.726 1.00 98.56 71 ASP A N 1
ATOM 569 C CA . ASP A 1 71 ? -10.636 -3.282 -13.151 1.00 98.56 71 ASP A CA 1
ATOM 570 C C . ASP A 1 71 ? -11.692 -2.664 -12.217 1.00 98.56 71 ASP A C 1
ATOM 572 O O . ASP A 1 71 ? -12.698 -2.110 -12.656 1.00 98.56 71 ASP A O 1
ATOM 576 N N . TYR A 1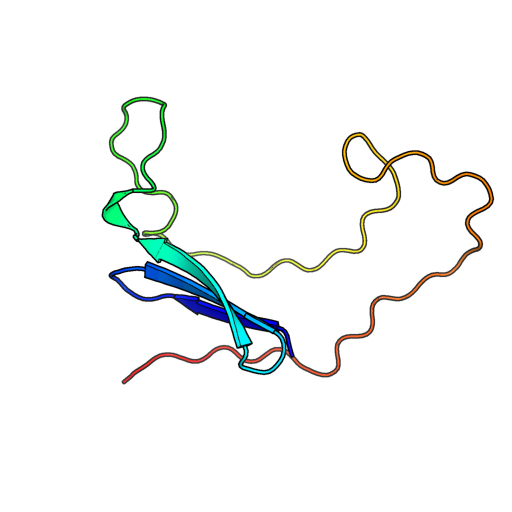 72 ? -11.449 -2.688 -10.901 1.00 98.25 72 TYR A N 1
ATOM 577 C CA . TYR A 1 72 ? -12.362 -2.089 -9.932 1.00 98.25 72 TYR A CA 1
ATOM 578 C C . TYR A 1 72 ? -11.68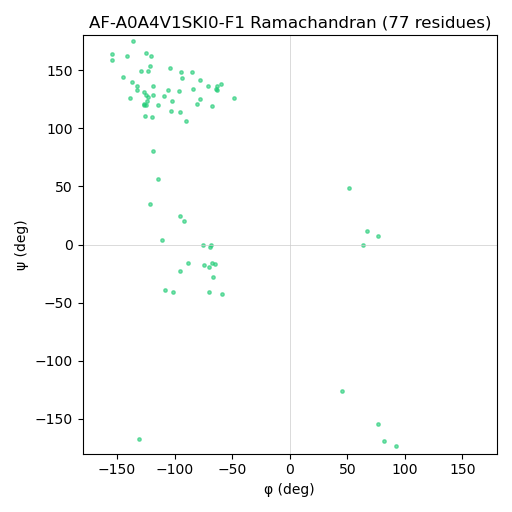8 -1.666 -8.627 1.00 98.25 72 TYR A C 1
ATOM 580 O O . TYR A 1 72 ? -10.674 -2.215 -8.199 1.00 98.25 72 TYR A O 1
ATOM 588 N N . VAL A 1 73 ? -12.358 -0.742 -7.936 1.00 98.12 73 VAL A N 1
ATOM 589 C CA . VAL A 1 73 ? -12.122 -0.400 -6.531 1.00 98.12 73 VAL A CA 1
ATOM 590 C C . VAL A 1 73 ? -13.455 -0.511 -5.801 1.00 98.12 73 VAL A C 1
ATOM 592 O O . VAL A 1 73 ? -14.470 0.002 -6.269 1.00 98.12 73 VAL A O 1
ATOM 595 N N . ARG A 1 74 ? -13.476 -1.206 -4.661 1.00 98.25 74 ARG A N 1
ATOM 596 C CA . ARG A 1 74 ? -14.675 -1.350 -3.825 1.00 98.25 74 ARG A CA 1
ATOM 597 C C . ARG A 1 74 ? -14.314 -1.077 -2.373 1.00 98.25 74 ARG A C 1
ATOM 599 O O . ARG A 1 74 ? -13.325 -1.608 -1.877 1.00 98.25 74 ARG A O 1
ATOM 606 N N . VAL A 1 75 ? -15.130 -0.265 -1.710 1.00 97.75 75 VAL A N 1
ATOM 607 C CA . VAL A 1 75 ? -14.997 0.074 -0.290 1.00 97.75 75 VAL A CA 1
ATOM 608 C C . VAL A 1 75 ? -16.261 -0.392 0.413 1.00 97.75 75 VAL A C 1
ATOM 610 O O . VAL A 1 75 ? -17.369 -0.089 -0.031 1.00 97.75 75 VAL A O 1
ATOM 613 N N . TYR A 1 76 ? -16.090 -1.141 1.496 1.00 97.38 76 TYR A N 1
ATOM 614 C CA . TYR A 1 76 ? -17.185 -1.699 2.276 1.00 97.38 76 TYR A CA 1
ATOM 615 C C . TYR A 1 76 ? -17.075 -1.237 3.723 1.00 97.38 76 TYR A C 1
ATOM 617 O O . TYR A 1 76 ? -15.978 -1.048 4.240 1.00 97.38 76 TYR A O 1
ATOM 625 N N . GLN A 1 77 ? -18.222 -1.107 4.379 1.00 96.88 77 GLN A N 1
ATOM 626 C CA . GLN A 1 77 ? -18.321 -0.842 5.806 1.00 96.88 77 GLN A CA 1
ATOM 627 C C . GLN A 1 77 ? -19.162 -1.953 6.429 1.00 96.88 77 GLN A C 1
ATOM 629 O O . GLN A 1 77 ? -20.272 -2.228 5.963 1.00 96.88 77 GLN A O 1
ATOM 634 N N . LYS A 1 78 ? -18.638 -2.598 7.475 1.00 93.00 78 LYS A N 1
ATOM 635 C CA . LYS A 1 78 ? -19.414 -3.556 8.267 1.00 93.00 78 LYS A CA 1
ATOM 636 C C . LYS A 1 78 ? -20.583 -2.813 8.928 1.00 93.00 78 LYS A C 1
ATOM 638 O O . LYS A 1 78 ? -20.377 -1.718 9.456 1.00 93.00 78 LYS A O 1
ATOM 643 N N . LYS A 1 79 ? -21.783 -3.390 8.841 1.00 86.44 79 LYS A N 1
ATOM 644 C CA . LYS A 1 79 ? -22.986 -2.895 9.524 1.00 86.44 79 LYS A CA 1
ATOM 645 C C . LYS A 1 79 ? -23.013 -3.329 10.981 1.00 86.44 79 LYS A C 1
ATOM 647 O O . LYS A 1 79 ? -22.482 -4.428 11.263 1.00 86.44 79 LYS A O 1
#

Mean predicted aligned error: 3.56 Å

Solvent-accessible surface area (backbone atoms only — not comparable to full-atom values): 5692 Å² total; per-residue (Å²): 98,82,46,76,53,72,63,97,58,32,43,33,38,27,52,70,86,40,80,75,50,75,47,54,47,94,75,46,56,48,90,84,73,75,73,46,43,80,87,78,63,92,82,82,92,86,87,83,84,86,80,34,55,94,90,59,41,82,59,85,85,72,75,80,89,78,84,87,87,77,94,77,87,86,88,86,78,91,129

Sequence (79 aa):
VWRMDWDSEAISLYVDDLLLNKTPLNQLENEDGSGVNPFRQRHYILFDLAMGGLNGGDLNDTKFPNRMEIDYVRVYQKK

Secondary structure (DSSP, 8-state):
-EEEEE-SSEEEEEETTEEEEEEEGGG---TTTT---TTSS----------SHHHHB--TT--S---------------

Nearest PDB structures (foldseek):
  7nky-assembly1_O  TM=7.778E-01  e=1.598E+00  Saccharomyces cerevisiae
  7ui0-assembly1_A  TM=3.999E-01  e=3.751E+00  Human alphaherpesvirus 1 strain KOS
  6vlk-assembly1_A  TM=3.309E-01  e=3.513E+00  Human herpesvirus 3 strain Oka vaccine
  3nwf-assembly2_B-5  TM=3.796E-01  e=7.229E+00  Human alphaherpesvirus 1 strain KOS